Protein AF-A0A9E0QWJ8-F1 (afdb_monomer)

Sequence (84 aa):
MIFLDTAQVAERLGLRDAGAFLRIRDRLETVQDFPPPFPTLHRPLRWRADAVQAWIEAQGLPEPLPFTPAPGSNVVLMKEARKA

Foldseek 3Di:
DDKDFLQRLCVVVVHPGSVRCVVCVVVCCPPVVQAAFDPPDPDPTID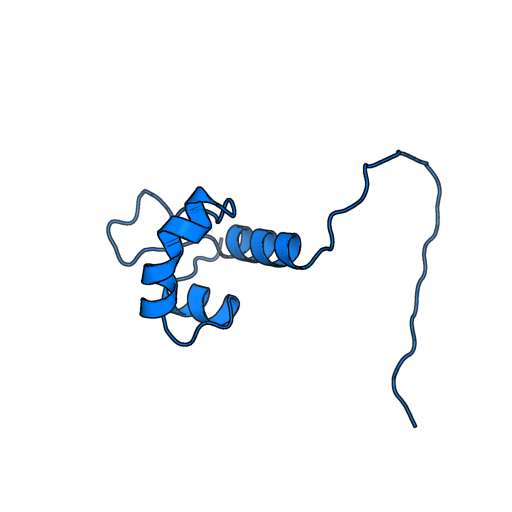DPVSSVVSVVVVPDDPPDDDDDDDDDDDDDDDDDDDD

Solvent-accessible surface area (backbone atoms only — not comparable to full-atom values): 5520 Å² total; per-residue (Å²): 139,60,72,29,43,54,51,57,49,11,54,77,71,73,40,95,37,37,66,59,37,63,73,45,40,66,55,36,42,74,74,65,68,40,76,72,59,50,86,89,50,96,63,80,56,34,32,52,43,66,55,53,49,52,50,54,56,58,73,70,46,77,80,78,72,81,88,73,92,77,91,78,84,88,83,88,77,89,76,91,84,79,89,132

Structure (mmCIF, N/CA/C/O backbone):
data_AF-A0A9E0QWJ8-F1
#
_entry.id   AF-A0A9E0QWJ8-F1
#
loop_
_atom_site.group_PDB
_atom_site.id
_atom_site.type_symbol
_atom_site.label_atom_id
_atom_site.label_alt_id
_atom_site.label_comp_id
_atom_site.label_asym_id
_atom_site.label_entity_id
_atom_site.label_seq_id
_atom_site.pdbx_PDB_ins_code
_atom_site.Cartn_x
_atom_site.Cartn_y
_atom_site.Cartn_z
_atom_site.occupancy
_atom_site.B_iso_or_equiv
_atom_site.auth_seq_id
_atom_site.auth_comp_id
_atom_site.auth_asym_id
_atom_site.auth_atom_id
_atom_site.pdbx_PDB_model_num
ATOM 1 N N . MET A 1 1 ? 6.794 12.342 -9.963 1.00 66.56 1 MET A N 1
ATOM 2 C CA . MET A 1 1 ? 5.911 11.197 -9.651 1.00 66.56 1 MET A CA 1
ATOM 3 C C . MET A 1 1 ? 6.782 10.077 -9.100 1.00 66.56 1 MET A C 1
ATOM 5 O O . MET A 1 1 ? 7.696 9.658 -9.799 1.00 66.56 1 MET A O 1
ATOM 9 N N . ILE A 1 2 ? 6.593 9.696 -7.833 1.00 88.56 2 ILE A N 1
ATOM 10 C CA . ILE A 1 2 ? 7.454 8.733 -7.120 1.00 88.56 2 ILE A CA 1
ATOM 11 C C . ILE A 1 2 ? 6.773 7.361 -7.131 1.00 88.56 2 ILE A C 1
ATOM 13 O O . ILE A 1 2 ? 5.562 7.275 -6.918 1.00 88.56 2 ILE A O 1
ATOM 17 N N . PHE A 1 3 ? 7.548 6.305 -7.372 1.00 90.12 3 PHE A N 1
ATOM 18 C CA . PHE A 1 3 ? 7.070 4.925 -7.364 1.00 90.12 3 PHE A CA 1
ATOM 19 C C . PHE A 1 3 ? 7.708 4.141 -6.222 1.00 90.12 3 PHE A C 1
ATOM 21 O O . PHE A 1 3 ? 8.896 4.311 -5.959 1.00 90.12 3 PHE A O 1
ATOM 28 N N . LEU A 1 4 ? 6.911 3.285 -5.588 1.00 90.19 4 LEU A N 1
ATOM 29 C CA . LEU A 1 4 ? 7.335 2.369 -4.540 1.00 90.19 4 LEU A CA 1
ATOM 30 C C . LEU A 1 4 ? 7.412 0.952 -5.094 1.00 90.19 4 LEU A C 1
ATOM 32 O O . LEU A 1 4 ? 6.517 0.522 -5.826 1.00 90.19 4 LEU A O 1
ATOM 36 N N . ASP A 1 5 ? 8.461 0.226 -4.738 1.00 92.00 5 ASP A N 1
ATOM 37 C CA . ASP A 1 5 ? 8.527 -1.214 -4.949 1.00 92.00 5 ASP A CA 1
ATOM 38 C C . ASP A 1 5 ? 7.772 -1.989 -3.853 1.00 92.00 5 ASP A C 1
ATOM 40 O O . ASP A 1 5 ? 7.217 -1.431 -2.905 1.00 92.00 5 ASP A O 1
ATOM 44 N N . THR A 1 6 ? 7.736 -3.311 -3.994 1.00 91.62 6 THR A N 1
ATOM 45 C CA . THR A 1 6 ? 7.032 -4.209 -3.069 1.00 91.62 6 THR A CA 1
ATOM 46 C C . THR A 1 6 ? 7.569 -4.137 -1.633 1.00 91.62 6 THR A C 1
ATOM 48 O O . THR A 1 6 ? 6.790 -4.257 -0.689 1.00 91.62 6 THR A O 1
ATOM 51 N N . ALA A 1 7 ? 8.880 -3.953 -1.449 1.00 90.00 7 ALA A N 1
ATOM 52 C CA . ALA A 1 7 ? 9.495 -3.890 -0.125 1.00 90.00 7 ALA A CA 1
ATOM 53 C C . ALA A 1 7 ? 9.182 -2.558 0.563 1.00 90.00 7 ALA A C 1
ATOM 55 O O . ALA A 1 7 ? 8.803 -2.544 1.730 1.00 90.00 7 ALA A O 1
ATOM 56 N N . GLN A 1 8 ? 9.246 -1.460 -0.186 1.00 91.19 8 GLN A N 1
ATOM 57 C CA . GLN A 1 8 ? 8.902 -0.126 0.296 1.00 91.19 8 GLN A CA 1
ATOM 58 C C . GLN A 1 8 ? 7.426 -0.024 0.692 1.00 91.19 8 GLN A C 1
ATOM 60 O O . GLN A 1 8 ? 7.097 0.588 1.706 1.00 91.19 8 GLN A O 1
ATOM 65 N N . VAL A 1 9 ? 6.523 -0.635 -0.082 1.00 90.56 9 VAL A N 1
ATOM 66 C CA . VAL A 1 9 ? 5.099 -0.707 0.279 1.00 90.56 9 VAL A CA 1
ATOM 67 C C . VAL A 1 9 ? 4.907 -1.517 1.565 1.00 90.56 9 VAL A C 1
ATOM 69 O O . VAL A 1 9 ? 4.196 -1.066 2.460 1.00 90.56 9 VAL A O 1
ATOM 72 N N . ALA A 1 10 ? 5.582 -2.663 1.701 1.00 89.69 10 ALA A N 1
ATOM 73 C CA . ALA A 1 10 ? 5.517 -3.482 2.910 1.00 89.69 10 ALA A CA 1
ATOM 74 C C . ALA A 1 10 ? 5.983 -2.721 4.164 1.00 89.69 10 ALA A C 1
ATOM 76 O O . ALA A 1 10 ? 5.303 -2.771 5.187 1.00 89.69 10 ALA A O 1
ATOM 77 N N . GLU A 1 11 ? 7.082 -1.970 4.067 1.00 88.75 11 GLU A N 1
ATOM 78 C CA . GLU A 1 11 ? 7.588 -1.125 5.154 1.00 88.75 11 GLU A CA 1
ATOM 79 C C . GLU A 1 11 ? 6.554 -0.071 5.582 1.00 88.75 11 GLU A C 1
ATOM 81 O O . GLU A 1 11 ? 6.280 0.084 6.771 1.00 88.75 11 GLU A O 1
ATOM 86 N N . ARG A 1 12 ? 5.902 0.594 4.618 1.00 86.50 12 ARG A N 1
ATOM 87 C CA . ARG A 1 12 ? 4.863 1.608 4.887 1.00 86.50 12 ARG A CA 1
ATOM 88 C C . ARG A 1 12 ? 3.628 1.038 5.581 1.00 86.50 12 ARG A C 1
ATOM 90 O O . ARG A 1 12 ? 2.989 1.732 6.362 1.00 86.50 12 ARG A O 1
ATOM 97 N N . LEU A 1 13 ? 3.300 -0.216 5.284 1.00 86.00 13 LEU A N 1
ATOM 98 C CA . LEU A 1 13 ? 2.200 -0.963 5.897 1.00 86.00 13 LEU A CA 1
ATOM 99 C C . LEU A 1 13 ? 2.582 -1.582 7.255 1.00 86.00 13 LEU A C 1
ATOM 101 O O . LEU A 1 13 ? 1.743 -2.225 7.882 1.00 86.00 13 LEU A O 1
ATOM 105 N N . GLY A 1 14 ? 3.837 -1.444 7.702 1.00 85.62 14 GLY A N 1
ATOM 106 C CA . GLY A 1 14 ? 4.333 -2.079 8.926 1.00 85.62 14 GLY A CA 1
ATOM 107 C C . GLY A 1 14 ? 4.458 -3.604 8.822 1.00 85.62 14 GLY A C 1
ATOM 108 O O . GLY A 1 14 ? 4.416 -4.307 9.832 1.00 85.62 14 GLY A O 1
ATOM 109 N N . LEU A 1 15 ? 4.580 -4.139 7.606 1.00 84.81 15 LEU A N 1
ATOM 110 C CA . LEU A 1 15 ? 4.725 -5.570 7.359 1.00 84.81 15 LEU A CA 1
ATOM 111 C C . LEU A 1 15 ? 6.190 -5.993 7.467 1.00 84.81 15 LEU A C 1
ATOM 113 O O . LEU A 1 15 ? 7.111 -5.239 7.169 1.00 84.81 15 LEU A O 1
ATOM 117 N N . ARG A 1 16 ? 6.399 -7.253 7.857 1.00 83.62 16 ARG A N 1
ATOM 118 C CA . ARG A 1 16 ? 7.735 -7.809 8.105 1.00 83.62 16 ARG A CA 1
ATOM 119 C C . ARG A 1 16 ? 8.631 -7.830 6.864 1.00 83.62 16 ARG A C 1
ATOM 121 O O . ARG A 1 16 ? 9.836 -7.643 6.989 1.00 83.62 16 ARG A O 1
ATOM 128 N N . ASP A 1 17 ? 8.062 -8.138 5.702 1.00 87.88 17 ASP A N 1
ATOM 129 C CA . ASP A 1 17 ? 8.800 -8.268 4.448 1.00 87.88 17 ASP A CA 1
ATOM 130 C C . ASP A 1 17 ? 7.883 -8.112 3.220 1.00 87.88 17 ASP A C 1
ATOM 132 O O . ASP A 1 17 ? 6.651 -8.153 3.311 1.00 87.88 17 ASP A O 1
ATOM 136 N N . ALA A 1 18 ? 8.502 -7.968 2.045 1.00 89.06 18 ALA A N 1
ATOM 137 C CA . ALA A 1 18 ? 7.809 -7.875 0.760 1.00 89.06 18 ALA A CA 1
ATOM 138 C C . ALA A 1 18 ? 6.927 -9.105 0.460 1.00 89.06 18 ALA A C 1
ATOM 140 O O . ALA A 1 18 ? 5.875 -8.984 -0.166 1.00 89.06 18 ALA A O 1
ATOM 141 N N . GLY A 1 19 ? 7.330 -10.298 0.910 1.00 90.19 19 GLY A N 1
ATOM 142 C CA . GLY A 1 19 ? 6.571 -11.531 0.703 1.00 90.19 19 GLY A CA 1
ATOM 143 C C . GLY A 1 19 ? 5.273 -11.566 1.511 1.00 90.19 19 GLY A C 1
ATOM 144 O O . GLY A 1 19 ? 4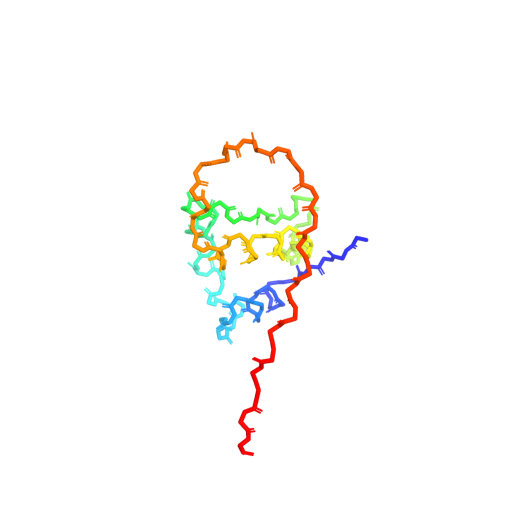.267 -12.088 1.034 1.00 90.19 19 GLY A O 1
ATOM 145 N N . ALA A 1 20 ? 5.271 -10.990 2.712 1.00 88.62 20 ALA A N 1
ATOM 146 C CA . ALA A 1 20 ? 4.094 -10.829 3.549 1.00 88.62 20 ALA A CA 1
ATOM 147 C C . ALA A 1 20 ? 3.077 -9.910 2.878 1.00 88.62 20 ALA A C 1
ATOM 149 O O . ALA A 1 20 ? 1.902 -10.266 2.832 1.00 88.62 20 ALA A O 1
ATOM 150 N N . PHE A 1 21 ? 3.534 -8.806 2.278 1.00 90.06 21 PHE A N 1
ATOM 151 C CA . PHE A 1 21 ? 2.677 -7.943 1.470 1.00 90.06 21 PHE A CA 1
ATOM 152 C C . PHE A 1 21 ? 2.091 -8.685 0.265 1.00 90.06 21 PHE A C 1
ATOM 154 O O . PHE A 1 21 ? 0.876 -8.699 0.104 1.00 90.06 21 PHE A O 1
ATOM 161 N N . LEU A 1 22 ? 2.907 -9.384 -0.532 1.00 90.81 22 LEU A N 1
ATOM 162 C CA . LEU A 1 22 ? 2.411 -10.128 -1.700 1.00 90.81 22 LEU A CA 1
ATOM 163 C C . LEU A 1 22 ? 1.368 -11.198 -1.341 1.00 90.81 22 LEU A C 1
ATOM 165 O O . LEU A 1 22 ? 0.450 -11.425 -2.121 1.00 90.81 22 LEU A O 1
ATOM 169 N N . ARG A 1 23 ? 1.483 -11.829 -0.164 1.00 92.94 23 ARG A N 1
ATOM 170 C CA . ARG A 1 23 ? 0.512 -12.823 0.326 1.00 92.94 23 ARG A CA 1
ATOM 171 C C . ARG A 1 23 ? -0.851 -12.223 0.670 1.00 92.94 23 ARG A C 1
ATOM 173 O O . ARG A 1 23 ? -1.853 -12.918 0.544 1.00 92.94 23 ARG A O 1
ATOM 180 N N . ILE A 1 24 ? -0.894 -10.971 1.127 1.00 90.56 24 ILE A N 1
ATOM 181 C CA . ILE A 1 24 ? -2.146 -10.299 1.513 1.00 90.56 24 ILE A CA 1
ATOM 182 C C . ILE A 1 24 ? -2.646 -9.310 0.459 1.00 90.56 24 ILE A C 1
ATOM 184 O O . ILE A 1 24 ? -3.781 -8.859 0.563 1.00 90.56 24 ILE A O 1
ATOM 188 N N . ARG A 1 25 ? -1.828 -8.988 -0.549 1.00 91.00 25 ARG A N 1
ATOM 189 C CA . ARG A 1 25 ? -2.112 -7.998 -1.593 1.00 91.00 25 ARG A CA 1
ATOM 190 C C . ARG A 1 25 ? -3.473 -8.219 -2.235 1.00 91.00 25 ARG A C 1
ATOM 192 O O . ARG A 1 25 ? -4.262 -7.291 -2.276 1.00 91.00 25 ARG A O 1
ATOM 199 N N . ASP A 1 26 ? -3.769 -9.438 -2.675 1.00 89.12 26 ASP A N 1
ATOM 200 C CA . ASP A 1 26 ? -5.034 -9.724 -3.360 1.00 89.12 26 ASP A CA 1
ATOM 201 C C . ASP A 1 26 ? -6.239 -9.434 -2.452 1.00 89.12 26 ASP A C 1
ATOM 203 O O . ASP A 1 26 ? -7.245 -8.893 -2.902 1.00 89.12 26 ASP A O 1
ATOM 207 N N . ARG A 1 27 ? -6.122 -9.706 -1.145 1.00 89.69 27 ARG A N 1
ATOM 208 C CA . ARG A 1 27 ? -7.139 -9.324 -0.158 1.00 89.69 27 ARG A CA 1
ATOM 209 C C . ARG A 1 27 ? -7.209 -7.807 0.022 1.00 89.69 27 ARG A C 1
ATOM 211 O O . ARG A 1 27 ? -8.304 -7.276 0.139 1.00 89.69 27 ARG A O 1
ATOM 218 N N . LEU A 1 28 ? -6.072 -7.115 0.073 1.00 89.31 28 LEU A N 1
ATOM 219 C CA . LEU A 1 28 ? -6.037 -5.654 0.191 1.00 89.31 28 LEU A CA 1
ATOM 220 C C . LEU A 1 28 ? -6.697 -4.984 -1.024 1.00 89.31 28 LEU A C 1
ATOM 222 O O . LEU A 1 28 ? -7.505 -4.081 -0.849 1.00 89.31 28 LEU A O 1
ATOM 226 N N . GLU A 1 29 ? -6.412 -5.459 -2.236 1.00 89.75 29 GLU A N 1
ATOM 227 C CA . GLU A 1 29 ? -6.975 -4.926 -3.483 1.00 89.75 29 GLU A CA 1
ATOM 228 C C . GLU A 1 29 ? -8.481 -5.210 -3.602 1.00 89.75 29 GLU A C 1
ATOM 230 O O . GLU A 1 29 ? -9.231 -4.340 -4.024 1.00 89.75 29 GLU A O 1
ATOM 235 N N . THR A 1 30 ? -8.940 -6.403 -3.206 1.00 89.12 30 THR A N 1
ATOM 236 C CA . THR A 1 30 ? -10.353 -6.809 -3.369 1.00 89.12 30 THR A CA 1
ATOM 237 C C . THR A 1 30 ? -11.273 -6.391 -2.227 1.00 89.12 30 THR A C 1
ATOM 239 O O . THR A 1 30 ? -12.467 -6.219 -2.450 1.00 89.12 30 THR A O 1
ATOM 242 N N . VAL A 1 31 ? -10.753 -6.284 -1.000 1.00 89.25 31 VAL A N 1
ATOM 243 C CA . VAL A 1 31 ? -11.567 -6.045 0.206 1.00 89.25 31 VAL A CA 1
ATOM 244 C C . VAL A 1 31 ? -11.370 -4.641 0.762 1.00 89.25 31 VAL A C 1
ATOM 246 O O . VAL A 1 31 ? -12.281 -4.109 1.385 1.00 89.25 31 VAL A O 1
ATOM 249 N N . GLN A 1 32 ? -10.182 -4.060 0.597 1.00 85.56 32 GLN A N 1
ATOM 250 C CA . GLN A 1 32 ? -9.826 -2.771 1.201 1.00 85.56 32 GLN A CA 1
ATOM 251 C C . GLN A 1 32 ? -9.556 -1.692 0.149 1.00 85.56 32 GLN A C 1
ATOM 253 O O . GLN A 1 32 ? -8.994 -0.652 0.491 1.00 85.56 32 GLN A O 1
ATOM 258 N N . ASP A 1 33 ? -9.907 -1.953 -1.114 1.00 88.88 33 ASP A N 1
ATOM 259 C CA . ASP A 1 33 ? -9.702 -1.054 -2.253 1.00 88.88 33 ASP A CA 1
ATOM 260 C C . ASP A 1 33 ? -8.266 -0.508 -2.336 1.00 88.88 33 ASP A C 1
ATOM 262 O O . ASP A 1 33 ? -8.018 0.660 -2.651 1.00 88.88 33 ASP A O 1
ATOM 266 N N . PHE A 1 34 ? -7.286 -1.357 -2.008 1.00 91.94 34 PHE A N 1
ATOM 267 C CA . PHE A 1 34 ? -5.880 -0.981 -2.083 1.00 91.94 34 PHE A CA 1
ATOM 268 C C . PHE A 1 34 ? -5.492 -0.648 -3.531 1.00 91.94 34 PHE A C 1
ATOM 270 O O . PHE A 1 34 ? -5.888 -1.367 -4.454 1.00 91.94 34 PHE A O 1
ATOM 277 N N . PRO A 1 35 ? -4.699 0.416 -3.762 1.00 91.12 35 PRO A N 1
ATOM 278 C CA . PRO A 1 35 ? -4.356 0.849 -5.107 1.00 91.12 35 PRO A CA 1
ATOM 279 C C . PRO A 1 35 ? -3.634 -0.255 -5.898 1.00 91.12 35 PRO A C 1
ATOM 281 O O . PRO A 1 35 ? -2.657 -0.830 -5.403 1.00 91.12 35 PRO A O 1
ATOM 284 N N . PRO A 1 36 ? -4.042 -0.518 -7.153 1.00 89.81 36 PRO A N 1
ATOM 285 C CA . PRO A 1 36 ? -3.408 -1.539 -7.970 1.00 89.8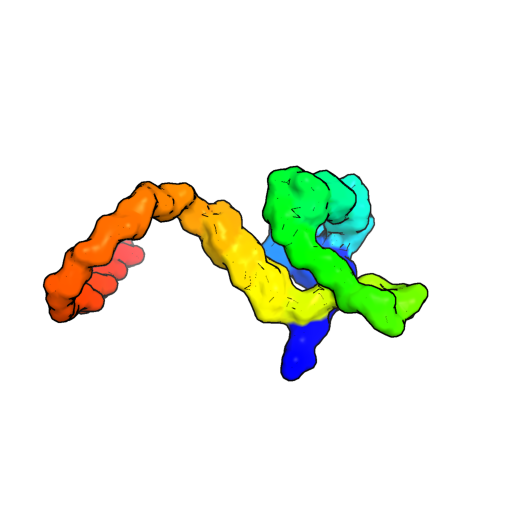1 36 PRO A CA 1
ATOM 286 C C . PRO A 1 36 ? -1.980 -1.131 -8.370 1.00 89.81 36 PRO A C 1
ATOM 288 O O . PRO A 1 36 ? -1.656 0.065 -8.446 1.00 89.81 36 PRO A O 1
ATOM 291 N N . PRO A 1 37 ? -1.103 -2.107 -8.664 1.00 90.38 37 PRO A N 1
ATOM 292 C CA . PRO A 1 37 ? 0.212 -1.821 -9.213 1.00 90.38 37 PRO A CA 1
ATOM 293 C C . PRO A 1 37 ? 0.102 -1.167 -10.595 1.00 90.38 37 PRO A C 1
ATOM 295 O O . PRO A 1 37 ? -0.870 -1.337 -11.331 1.00 90.38 37 PRO A O 1
ATOM 298 N N . PHE A 1 38 ? 1.144 -0.436 -10.974 1.00 88.00 38 PHE A N 1
ATOM 299 C CA . PHE A 1 38 ? 1.215 0.241 -12.257 1.00 88.00 38 PHE A CA 1
ATOM 300 C C . PHE A 1 38 ? 1.229 -0.790 -13.407 1.00 88.00 38 PHE A C 1
ATOM 302 O O . PHE A 1 38 ? 2.131 -1.633 -13.452 1.00 88.00 38 PHE A O 1
ATOM 309 N N . PRO A 1 39 ? 0.266 -0.735 -14.347 1.00 74.88 39 PRO A N 1
ATOM 310 C CA . PRO A 1 39 ? -0.036 -1.851 -15.249 1.00 74.88 39 PRO A CA 1
ATOM 311 C C . PRO A 1 39 ? 1.018 -2.093 -16.338 1.00 74.88 39 PRO A C 1
ATOM 313 O O . PRO A 1 39 ? 1.103 -3.194 -16.870 1.00 74.88 39 PRO A O 1
ATOM 316 N N . THR A 1 40 ? 1.836 -1.094 -16.678 1.00 75.56 40 THR A N 1
ATOM 317 C CA . THR A 1 40 ? 2.813 -1.185 -17.781 1.00 75.56 40 THR A CA 1
ATOM 318 C C . THR A 1 40 ? 4.178 -1.743 -17.370 1.00 75.56 40 THR A C 1
ATOM 320 O O . THR A 1 40 ? 5.060 -1.899 -18.213 1.00 75.56 40 THR A O 1
ATOM 323 N N . LEU A 1 41 ? 4.392 -2.045 -16.086 1.00 68.88 41 LEU A N 1
ATOM 324 C CA . LEU A 1 41 ? 5.664 -2.568 -15.590 1.00 68.88 41 LEU A CA 1
ATOM 325 C C . LEU A 1 41 ? 5.570 -4.082 -15.381 1.00 68.88 41 LEU A C 1
ATOM 327 O O . LEU A 1 41 ? 4.998 -4.559 -14.404 1.00 68.88 41 LEU A O 1
ATOM 331 N N . HIS A 1 42 ? 6.201 -4.844 -16.279 1.00 67.12 42 HIS A N 1
ATOM 332 C CA . HIS A 1 42 ? 6.171 -6.315 -16.347 1.00 67.12 42 HIS A CA 1
ATOM 333 C C . HIS A 1 42 ? 6.938 -7.051 -15.221 1.00 67.12 42 HIS A C 1
ATOM 335 O O . HIS A 1 42 ? 7.202 -8.244 -15.347 1.00 67.12 42 HIS A O 1
ATOM 341 N N . ARG A 1 43 ? 7.193 -6.373 -14.089 1.00 80.00 43 ARG A N 1
ATOM 342 C CA . ARG A 1 43 ? 8.010 -6.715 -12.902 1.00 80.00 43 ARG A CA 1
ATOM 343 C C . ARG A 1 43 ? 9.385 -6.021 -12.861 1.00 80.00 43 ARG A C 1
ATOM 345 O O . ARG A 1 43 ? 10.004 -5.837 -13.905 1.00 80.00 43 ARG A O 1
ATOM 352 N N . PRO A 1 44 ? 9.887 -5.665 -11.660 1.00 75.94 44 PRO A N 1
ATOM 353 C CA . PRO A 1 44 ? 9.215 -5.758 -10.356 1.00 75.94 44 PRO A CA 1
ATOM 354 C C . PRO A 1 44 ? 7.995 -4.828 -10.274 1.00 75.94 44 PRO A C 1
ATOM 356 O O . PRO A 1 44 ? 7.986 -3.760 -10.884 1.00 75.94 44 PRO A O 1
ATOM 359 N N . LEU A 1 45 ? 6.940 -5.279 -9.583 1.00 89.06 45 LEU A N 1
ATOM 360 C CA . LEU A 1 45 ? 5.699 -4.511 -9.433 1.00 89.06 45 LEU A CA 1
ATOM 361 C C . LEU A 1 45 ? 5.994 -3.184 -8.736 1.00 89.06 45 LEU A C 1
ATOM 363 O O . LEU A 1 45 ? 6.796 -3.143 -7.799 1.00 89.06 45 LEU A O 1
ATOM 367 N N . ARG A 1 46 ? 5.331 -2.116 -9.185 1.00 91.12 46 ARG A N 1
ATOM 368 C CA . ARG A 1 46 ? 5.473 -0.786 -8.596 1.00 91.12 46 ARG A CA 1
ATOM 369 C C . ARG A 1 46 ? 4.123 -0.153 -8.337 1.00 91.12 46 ARG A C 1
ATOM 371 O O . ARG A 1 46 ? 3.219 -0.287 -9.151 1.00 91.12 46 ARG A O 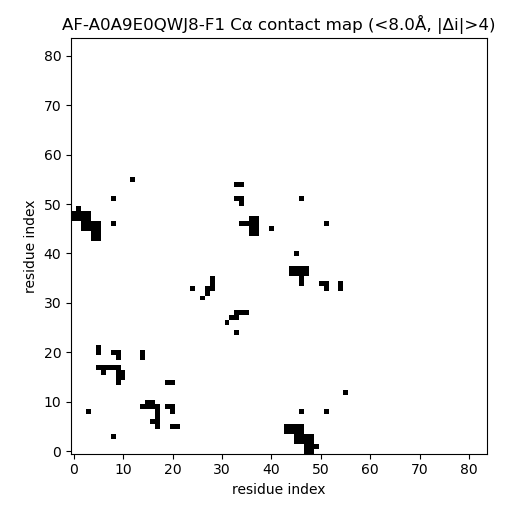1
ATOM 378 N N . TRP A 1 47 ? 4.031 0.600 -7.255 1.00 91.75 47 TRP A N 1
ATOM 379 C CA . TRP A 1 47 ? 2.858 1.383 -6.888 1.00 91.75 47 TRP A CA 1
ATOM 380 C C . TRP A 1 47 ? 3.202 2.859 -6.926 1.00 91.75 47 TRP A C 1
ATOM 382 O O . TRP A 1 47 ? 4.360 3.243 -6.753 1.00 91.75 47 TRP A O 1
ATOM 392 N N . ARG A 1 48 ? 2.208 3.711 -7.155 1.00 92.69 48 ARG A N 1
ATOM 393 C CA . ARG A 1 48 ? 2.433 5.146 -7.007 1.00 92.69 48 ARG A CA 1
ATOM 394 C C . ARG A 1 48 ? 2.489 5.491 -5.522 1.00 92.69 48 ARG A C 1
ATOM 396 O O . ARG A 1 48 ? 1.607 5.092 -4.766 1.00 92.69 48 ARG A O 1
ATOM 403 N N . ALA A 1 49 ? 3.515 6.234 -5.115 1.00 90.06 49 ALA A N 1
ATOM 404 C CA . ALA A 1 49 ? 3.719 6.576 -3.710 1.00 90.06 49 ALA A CA 1
ATOM 405 C C . ALA A 1 49 ? 2.569 7.416 -3.134 1.00 90.06 49 ALA A C 1
ATOM 407 O O . ALA A 1 49 ? 2.186 7.217 -1.988 1.00 90.06 49 ALA A O 1
ATOM 408 N N . ASP A 1 50 ? 2.004 8.318 -3.937 1.00 91.06 50 ASP A N 1
ATOM 409 C CA . ASP A 1 50 ? 0.875 9.167 -3.552 1.00 91.06 50 ASP A CA 1
ATOM 410 C C . ASP A 1 50 ? -0.407 8.363 -3.309 1.00 91.06 50 ASP A C 1
ATOM 412 O O . ASP A 1 50 ? -1.075 8.575 -2.305 1.00 91.06 50 ASP A O 1
ATOM 416 N N . ALA A 1 51 ? -0.716 7.397 -4.175 1.00 91.06 51 ALA A N 1
ATOM 417 C CA . ALA A 1 51 ? -1.884 6.535 -4.025 1.00 91.06 51 ALA A CA 1
ATOM 418 C C . ALA A 1 51 ? -1.791 5.652 -2.771 1.00 91.06 51 ALA A C 1
ATOM 420 O O . ALA A 1 51 ? -2.763 5.531 -2.031 1.00 91.06 51 ALA A O 1
ATOM 421 N N . VAL A 1 52 ? -0.616 5.064 -2.509 1.00 90.50 52 VAL A N 1
ATOM 422 C CA . VAL A 1 52 ? -0.390 4.256 -1.297 1.00 90.50 52 VAL A CA 1
ATOM 423 C C . VAL A 1 52 ? -0.502 5.123 -0.046 1.00 90.50 52 VAL A C 1
ATOM 425 O O . VAL A 1 52 ? -1.139 4.719 0.920 1.00 90.50 52 VAL A O 1
ATOM 428 N N . GLN A 1 53 ? 0.074 6.326 -0.067 1.00 89.44 53 GLN A N 1
ATOM 429 C CA . GLN A 1 53 ? -0.001 7.260 1.054 1.00 89.44 53 GLN A CA 1
ATOM 430 C C . GLN A 1 53 ? -1.445 7.706 1.332 1.00 89.44 53 GLN A C 1
ATOM 432 O O . GLN A 1 53 ? -1.884 7.630 2.475 1.00 89.44 53 GLN A O 1
ATOM 437 N N . ALA A 1 54 ? -2.199 8.085 0.296 1.00 90.31 54 ALA A N 1
ATOM 438 C CA . ALA A 1 54 ? -3.604 8.470 0.423 1.00 90.31 54 ALA A CA 1
ATOM 439 C C . ALA A 1 54 ? -4.470 7.323 0.966 1.00 90.31 54 ALA A C 1
ATOM 441 O O . ALA A 1 54 ? -5.352 7.548 1.790 1.00 90.31 54 ALA A O 1
ATOM 442 N N . TRP A 1 55 ? -4.195 6.085 0.545 1.00 91.06 55 TRP A N 1
ATOM 443 C CA . TRP A 1 55 ? -4.873 4.910 1.084 1.00 91.06 55 TRP A CA 1
ATOM 444 C C . TRP A 1 55 ? -4.548 4.701 2.571 1.00 91.06 55 TRP A C 1
ATOM 446 O O . TRP A 1 55 ? -5.466 4.521 3.363 1.00 91.06 55 TRP A O 1
ATOM 456 N N . ILE A 1 56 ? -3.276 4.795 2.983 1.00 86.88 56 ILE A N 1
ATOM 457 C CA . ILE A 1 56 ? -2.879 4.671 4.402 1.00 86.88 56 ILE A CA 1
ATOM 458 C C . ILE A 1 56 ? -3.568 5.745 5.253 1.00 86.88 56 ILE A C 1
ATOM 460 O O . ILE A 1 56 ? -4.089 5.446 6.326 1.00 86.88 56 ILE A O 1
ATOM 464 N N . GLU A 1 57 ? -3.594 6.986 4.768 1.00 85.75 57 GLU A N 1
ATOM 465 C CA . GLU A 1 57 ? -4.270 8.099 5.437 1.00 85.75 57 GLU A CA 1
ATOM 466 C C . GLU A 1 57 ? -5.775 7.846 5.577 1.00 85.75 57 GLU A C 1
ATOM 468 O O . GLU A 1 57 ? -6.329 8.068 6.652 1.00 85.75 57 GLU A O 1
ATOM 473 N N . ALA A 1 58 ? -6.419 7.304 4.539 1.00 83.50 58 ALA A N 1
ATOM 474 C CA . ALA A 1 58 ? -7.833 6.938 4.572 1.00 83.50 58 ALA A CA 1
ATOM 475 C C . ALA A 1 58 ? -8.139 5.800 5.566 1.00 83.50 58 ALA A C 1
ATOM 477 O O . ALA A 1 58 ? -9.181 5.834 6.211 1.00 83.50 58 ALA A O 1
ATOM 478 N N . GLN A 1 59 ? -7.233 4.829 5.739 1.00 78.94 59 GLN A N 1
ATOM 479 C CA . GLN A 1 59 ? -7.386 3.744 6.725 1.00 78.94 59 GLN A CA 1
ATOM 480 C C . GLN A 1 59 ? -7.168 4.213 8.177 1.00 78.94 59 GLN A C 1
ATOM 482 O O . GLN A 1 59 ? -7.635 3.570 9.115 1.00 78.94 59 GLN A O 1
ATOM 487 N N . GLY A 1 60 ? -6.438 5.318 8.380 1.00 61.34 60 GLY A N 1
ATOM 488 C CA . GLY A 1 60 ? -6.153 5.902 9.696 1.00 61.34 60 GLY A CA 1
ATOM 489 C C . GLY A 1 60 ? -7.236 6.845 10.234 1.00 61.34 60 GLY A C 1
ATOM 490 O O . GLY A 1 60 ? -7.151 7.275 11.386 1.00 61.34 60 GLY A O 1
ATOM 491 N N . LEU A 1 61 ? -8.248 7.176 9.429 1.00 47.78 61 LEU A N 1
ATOM 492 C CA . LEU A 1 61 ? -9.403 7.963 9.850 1.00 47.78 61 LEU A CA 1
ATOM 493 C C . LEU A 1 61 ? -10.502 7.018 10.368 1.00 47.78 61 LEU A C 1
ATOM 495 O O . LEU A 1 61 ? -10.956 6.164 9.607 1.00 47.78 61 LEU A O 1
ATOM 499 N N . PRO A 1 62 ? -10.984 7.154 11.622 1.00 43.41 62 PRO A N 1
ATOM 500 C CA . PRO A 1 62 ? -12.286 6.596 11.959 1.00 43.41 62 PRO A CA 1
ATOM 501 C C . PRO A 1 62 ? -13.302 7.244 11.017 1.00 43.41 62 PRO A C 1
ATOM 503 O O . PRO A 1 62 ? -13.327 8.469 10.895 1.00 43.41 62 PRO A O 1
ATOM 506 N N . GLU A 1 63 ? -14.050 6.397 10.315 1.00 42.69 63 GLU A N 1
ATOM 507 C CA . GLU A 1 63 ? -15.107 6.715 9.353 1.00 42.69 63 GLU A CA 1
ATOM 508 C C . GLU A 1 63 ? -15.692 8.127 9.569 1.00 42.69 63 GLU A C 1
ATOM 510 O O . GLU A 1 63 ? -16.320 8.377 10.606 1.00 42.69 63 GLU A O 1
ATOM 515 N N . PRO A 1 64 ? -15.456 9.097 8.661 1.00 42.03 64 PRO A N 1
ATOM 516 C CA . PRO A 1 64 ? -16.031 10.415 8.832 1.00 42.03 64 PRO A CA 1
ATOM 517 C C . PRO A 1 64 ? -17.545 10.285 8.665 1.00 42.03 64 PRO A C 1
ATOM 519 O O . PRO A 1 64 ?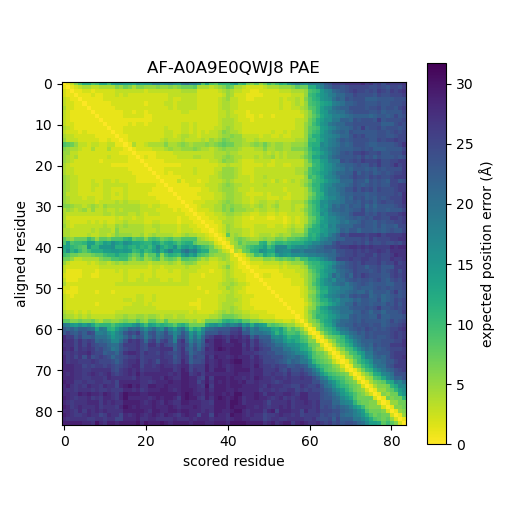 -18.048 10.009 7.576 1.00 42.03 64 PRO A O 1
ATOM 522 N N . LEU A 1 65 ? -18.262 10.481 9.774 1.00 47.50 65 LEU A N 1
ATOM 523 C CA . LEU A 1 65 ? -19.706 10.692 9.790 1.00 47.50 65 LEU A CA 1
ATOM 524 C C . LEU A 1 65 ? -20.101 11.700 8.692 1.00 47.50 65 LEU A C 1
ATOM 526 O O . LEU A 1 65 ? -19.331 12.620 8.392 1.00 47.50 65 LEU A O 1
ATOM 530 N N . PRO A 1 66 ? -21.283 11.519 8.077 1.00 43.78 66 PRO A N 1
ATOM 531 C CA . PRO A 1 66 ? -21.632 12.117 6.797 1.00 43.78 66 PRO A CA 1
ATOM 532 C C . PRO A 1 66 ? -21.457 13.633 6.797 1.00 43.78 66 PRO A C 1
ATOM 534 O O . PRO A 1 66 ? -21.891 14.342 7.703 1.00 43.78 66 PRO A O 1
ATOM 537 N N . PHE A 1 67 ? -20.828 14.110 5.728 1.00 41.94 67 PHE A N 1
ATOM 538 C CA . PHE A 1 67 ? -20.577 15.513 5.448 1.00 41.94 67 PHE A CA 1
ATOM 539 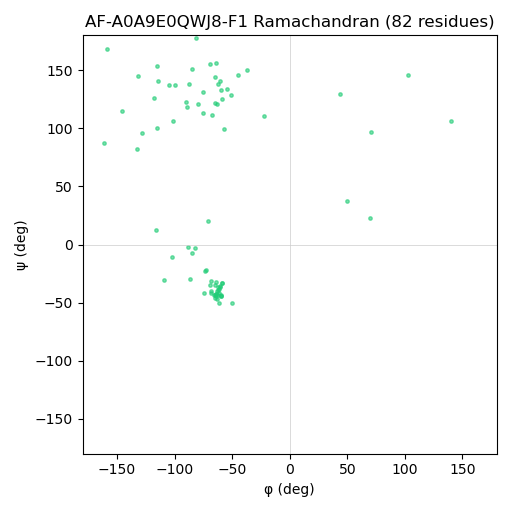C C . PHE A 1 67 ? -21.894 16.307 5.412 1.00 41.94 67 PHE A C 1
ATOM 541 O O . PHE A 1 67 ? -22.601 16.320 4.406 1.00 41.94 67 PHE A O 1
ATOM 548 N N . THR A 1 68 ? -22.224 16.999 6.502 1.00 42.2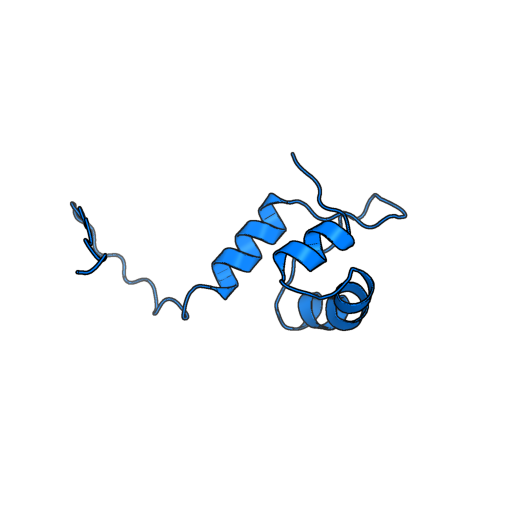2 68 THR A N 1
ATOM 549 C CA . THR A 1 68 ? -23.159 18.131 6.475 1.00 42.22 68 THR A CA 1
ATOM 550 C C . THR A 1 68 ? -22.364 19.408 6.212 1.00 42.22 68 THR A C 1
ATOM 552 O O . THR A 1 68 ? -21.506 19.753 7.028 1.00 42.22 68 THR A O 1
ATOM 555 N N . PRO A 1 69 ? -22.610 20.131 5.105 1.00 52.62 69 PRO A N 1
ATOM 556 C CA . PRO A 1 69 ? -21.887 21.357 4.820 1.00 52.62 69 PRO A CA 1
ATOM 557 C C . PRO A 1 69 ? -22.431 22.467 5.723 1.00 52.62 69 PRO A C 1
ATOM 559 O O . PRO A 1 69 ? -23.572 22.897 5.567 1.00 52.62 69 PRO A O 1
ATOM 562 N N . ALA A 1 70 ? -21.613 22.949 6.657 1.00 41.84 70 ALA A N 1
ATOM 563 C CA . ALA A 1 70 ? -21.865 24.204 7.356 1.00 41.84 70 ALA A CA 1
ATOM 564 C C . ALA A 1 70 ? -20.718 25.185 7.048 1.00 41.84 70 ALA A C 1
ATOM 566 O O . ALA A 1 70 ? -19.550 24.824 7.216 1.00 41.84 70 ALA A O 1
ATOM 567 N N . PRO A 1 71 ? -21.019 26.400 6.557 1.00 54.91 71 PRO A N 1
ATOM 568 C CA . PRO A 1 71 ? -20.016 27.371 6.153 1.00 54.91 71 PRO A CA 1
ATOM 569 C C . PRO A 1 71 ? -19.600 28.231 7.351 1.00 54.91 71 PRO A C 1
ATOM 571 O O . PRO A 1 71 ? -20.450 28.706 8.100 1.00 54.91 71 PRO A O 1
ATOM 574 N N . GLY A 1 72 ? -18.303 28.502 7.491 1.00 37.72 72 GLY A N 1
ATOM 575 C CA . GLY A 1 72 ? -17.835 29.587 8.355 1.00 37.72 72 GLY A CA 1
ATOM 576 C C . GLY A 1 72 ? -16.590 29.260 9.165 1.00 37.72 72 GLY A C 1
ATOM 577 O O . GLY A 1 72 ? -16.659 28.549 10.155 1.00 37.72 72 GLY A O 1
ATOM 578 N N . SER A 1 73 ? -15.484 29.857 8.723 1.00 48.69 73 SER A N 1
ATOM 579 C CA . SER A 1 73 ? -14.435 30.512 9.512 1.00 48.69 73 SER A CA 1
ATOM 580 C C . SER A 1 73 ? -13.893 29.867 10.798 1.00 48.69 73 SER A C 1
ATOM 582 O O . SER A 1 73 ? -14.590 29.683 11.786 1.00 48.69 73 SER A O 1
ATOM 584 N N . ASN A 1 74 ? -12.557 29.796 10.817 1.00 49.25 74 ASN A N 1
ATOM 585 C CA . ASN A 1 74 ? -11.668 29.754 11.983 1.00 49.25 74 ASN A CA 1
ATOM 586 C C . ASN A 1 74 ? -11.662 28.469 12.820 1.00 49.25 74 ASN A C 1
ATOM 588 O O . ASN A 1 74 ? -12.386 28.343 13.801 1.00 49.25 74 ASN A O 1
ATOM 592 N N . VAL A 1 75 ? -10.685 27.596 12.550 1.00 42.97 75 VAL A N 1
ATOM 593 C CA . VAL A 1 75 ? -10.176 26.660 13.562 1.00 42.97 75 VAL A CA 1
ATOM 594 C C . VAL A 1 75 ? -8.655 26.777 13.635 1.00 42.97 75 VAL A C 1
ATOM 596 O O . VAL A 1 75 ? -7.917 26.164 12.868 1.00 42.97 75 VAL A O 1
ATOM 599 N N . VAL A 1 76 ? -8.195 27.588 14.588 1.00 51.38 76 VAL A N 1
ATOM 600 C CA . VAL A 1 76 ? -6.894 27.411 15.238 1.00 51.38 76 VAL A CA 1
ATOM 601 C C . VAL A 1 76 ? -7.096 26.321 16.286 1.00 51.38 76 VAL A C 1
ATOM 603 O O . VAL A 1 76 ? -7.918 26.489 17.183 1.00 51.38 76 VAL A O 1
ATOM 606 N N . LEU A 1 77 ? -6.358 25.214 16.201 1.00 46.16 77 LEU A N 1
ATOM 607 C CA . LEU A 1 77 ? -6.264 24.258 17.304 1.00 46.16 77 LEU A CA 1
ATOM 608 C C . LEU A 1 77 ? -4.795 23.888 17.535 1.00 46.16 77 LEU A C 1
ATOM 610 O O . LEU A 1 77 ? -4.303 22.862 17.071 1.00 46.16 77 LEU A O 1
ATOM 614 N N . MET A 1 78 ? -4.090 24.750 18.273 1.00 49.78 78 MET A N 1
ATOM 615 C CA . 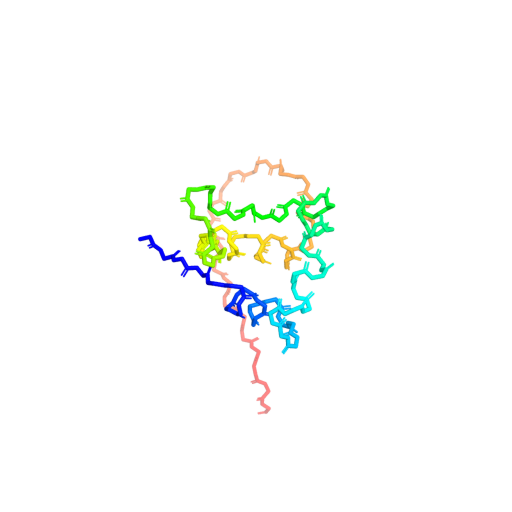MET A 1 78 ? -2.944 24.310 19.064 1.00 49.78 78 MET A CA 1
ATOM 616 C C . MET A 1 78 ? -3.465 23.334 20.121 1.00 49.78 78 MET A C 1
ATOM 618 O O . MET A 1 78 ? -4.307 23.697 20.941 1.00 49.78 78 MET A O 1
ATOM 622 N N . LYS A 1 79 ? -2.964 22.099 20.111 1.00 43.97 79 LYS A N 1
ATOM 623 C CA . LYS A 1 79 ? -3.056 21.196 21.258 1.00 43.97 79 LYS A CA 1
ATOM 624 C C . LYS A 1 79 ? -1.649 20.916 21.761 1.00 43.97 79 LYS A C 1
ATOM 626 O O . LYS A 1 79 ? -0.920 20.105 21.197 1.00 43.97 79 LYS A O 1
ATOM 631 N N . GLU A 1 80 ? -1.299 21.629 22.828 1.00 52.47 80 GLU A N 1
ATOM 632 C CA . GLU A 1 80 ? -0.290 21.207 23.788 1.00 52.47 80 GLU A CA 1
ATOM 633 C C . GLU A 1 80 ? -0.592 19.783 24.261 1.00 52.47 80 GLU A C 1
ATOM 635 O O . GLU A 1 80 ? -1.698 19.488 24.713 1.00 52.47 80 GLU A O 1
ATOM 640 N N . ALA A 1 81 ? 0.411 18.912 24.192 1.00 46.09 81 ALA A N 1
ATOM 641 C CA . ALA A 1 81 ? 0.499 17.736 25.044 1.00 46.09 81 ALA A CA 1
ATOM 642 C C . ALA A 1 81 ? 1.938 17.207 25.051 1.00 46.09 81 ALA A C 1
ATOM 644 O O . ALA A 1 81 ? 2.283 16.284 24.313 1.00 46.09 81 ALA A O 1
ATOM 645 N N . ARG A 1 82 ? 2.780 17.735 25.947 1.00 46.81 82 ARG A N 1
ATOM 646 C CA . ARG A 1 82 ? 3.843 16.918 26.543 1.00 46.81 82 ARG A CA 1
ATOM 647 C C . ARG A 1 82 ? 4.095 17.343 27.990 1.00 46.81 82 ARG A C 1
ATOM 649 O O . ARG A 1 82 ? 4.522 18.458 28.244 1.00 46.81 82 ARG A O 1
ATOM 656 N N . LYS A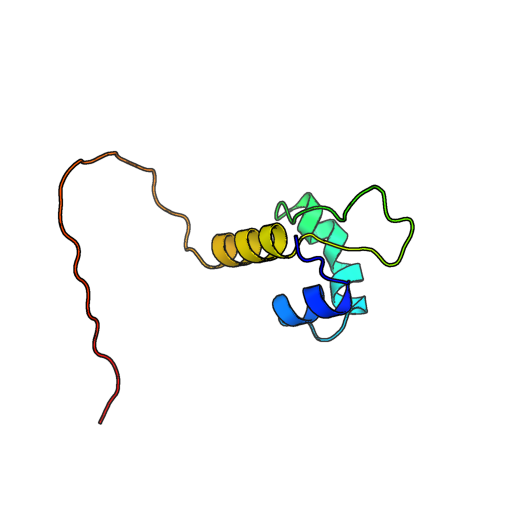 1 83 ? 3.787 16.399 28.890 1.00 51.38 83 LYS A N 1
ATOM 657 C CA . LYS A 1 83 ? 4.190 16.285 30.307 1.00 51.38 83 LYS A CA 1
ATOM 658 C C . LYS A 1 83 ? 5.643 16.759 30.514 1.00 51.38 83 LYS A C 1
ATOM 660 O O . LYS A 1 83 ? 6.454 16.558 29.612 1.00 51.38 83 LYS A O 1
ATOM 665 N N . ALA A 1 84 ? 6.041 17.304 31.659 1.00 36.84 84 ALA A N 1
ATOM 666 C CA . ALA A 1 84 ? 5.790 16.878 33.037 1.00 36.84 84 ALA A CA 1
ATOM 667 C C . ALA A 1 84 ? 6.084 18.033 34.006 1.00 36.84 84 ALA A C 1
ATOM 669 O O . ALA A 1 84 ? 6.876 18.917 33.610 1.00 36.84 84 ALA A O 1
#

pLDDT: mean 75.12, std 19.46, range [36.84, 92.94]

Secondary structure (DSSP, 8-state):
--EEEHHHHHHHTT-S-HHHHHHHHHHHHHHS-PPPPPTT--SS-EEEHHHHHHHHHHHTS-----------------------

Nearest PDB structures (foldseek):
  4v7e-assembly1_BK  TM=3.142E-01  e=9.212E+00  Triticum aestivum

Radius of gyration: 17.65 Å; Cα contacts (8 Å, |Δi|>4): 67; chains: 1; bounding box: 33×43×51 Å

Mean predicted aligned error: 12.5 Å